Protein AF-W2SR14-F1 (afdb_monomer_lite)

Radius of gyration: 17.9 Å; chains: 1; bounding box: 38×40×56 Å

pLDDT: mean 90.67, std 8.81, range [44.38, 97.75]

Structure (mmCIF, N/CA/C/O backbone):
data_AF-W2SR14-F1
#
_entry.id   AF-W2SR14-F1
#
loop_
_atom_site.group_PDB
_atom_site.id
_atom_site.type_symbol
_atom_site.label_atom_id
_atom_site.label_alt_id
_atom_site.label_comp_id
_atom_site.label_asym_id
_atom_site.label_entity_id
_atom_site.label_seq_id
_atom_site.pdbx_PDB_ins_code
_atom_site.Cartn_x
_atom_site.Cartn_y
_atom_site.Cartn_z
_atom_site.occupancy
_atom_site.B_iso_or_equiv
_atom_site.auth_seq_id
_atom_site.auth_comp_id
_atom_site.auth_asym_id
_atom_site.auth_atom_id
_atom_site.pdbx_PDB_model_num
ATOM 1 N N . ASP A 1 1 ? 7.882 -3.340 -29.309 1.00 75.69 1 ASP A N 1
ATOM 2 C CA . ASP A 1 1 ? 6.739 -4.153 -29.764 1.00 75.69 1 ASP A CA 1
ATOM 3 C C . ASP A 1 1 ? 7.168 -5.551 -30.135 1.00 75.69 1 ASP A C 1
ATOM 5 O O . ASP A 1 1 ? 8.278 -5.753 -30.616 1.00 75.69 1 ASP A O 1
ATOM 9 N N . TYR A 1 2 ? 6.283 -6.499 -29.869 1.00 87.19 2 TYR A N 1
ATOM 10 C CA . TYR A 1 2 ? 6.416 -7.925 -30.126 1.00 87.19 2 TYR A CA 1
ATOM 11 C C . TYR A 1 2 ? 5.264 -8.383 -31.029 1.00 87.19 2 TYR A C 1
ATOM 13 O O . TYR A 1 2 ? 4.240 -7.712 -31.140 1.00 87.19 2 TYR A O 1
ATOM 21 N N . ALA A 1 3 ? 5.393 -9.563 -31.637 1.00 87.31 3 ALA A N 1
ATOM 22 C CA . ALA A 1 3 ? 4.378 -10.094 -32.554 1.00 87.31 3 ALA A CA 1
ATOM 23 C C . ALA A 1 3 ? 2.972 -10.231 -31.924 1.00 87.31 3 ALA A C 1
ATOM 25 O O . ALA A 1 3 ? 1.977 -10.146 -32.634 1.00 87.31 3 ALA A O 1
ATOM 26 N N . GLY A 1 4 ? 2.887 -10.421 -30.601 1.00 92.62 4 GLY A N 1
ATOM 27 C CA . GLY A 1 4 ? 1.626 -10.528 -29.855 1.00 92.62 4 GLY A CA 1
ATOM 28 C C . GLY A 1 4 ? 1.150 -9.241 -29.166 1.00 92.62 4 GLY A C 1
ATOM 29 O O . GLY A 1 4 ? 0.155 -9.295 -28.449 1.00 92.62 4 GLY A O 1
ATOM 30 N N . GLY A 1 5 ? 1.847 -8.108 -29.326 1.00 92.44 5 GLY A N 1
ATOM 31 C CA . GLY A 1 5 ? 1.509 -6.843 -28.662 1.00 92.44 5 GLY A CA 1
ATOM 32 C C . GLY A 1 5 ? 2.730 -6.076 -28.155 1.00 92.44 5 GLY A C 1
ATOM 33 O O . GLY A 1 5 ? 3.850 -6.285 -28.609 1.00 92.44 5 GLY A O 1
ATOM 34 N N . PHE A 1 6 ? 2.532 -5.179 -27.194 1.00 91.44 6 PHE A N 1
ATOM 35 C CA . PHE A 1 6 ? 3.602 -4.368 -26.614 1.00 91.44 6 PHE A CA 1
ATOM 36 C C . PHE A 1 6 ? 3.682 -4.552 -25.099 1.00 91.44 6 PHE A C 1
ATOM 38 O O . PHE A 1 6 ? 2.697 -4.900 -24.448 1.00 91.44 6 PHE A O 1
ATOM 45 N N . CYS A 1 7 ? 4.864 -4.294 -24.547 1.00 91.12 7 CYS A N 1
ATOM 46 C CA . CYS A 1 7 ? 5.086 -4.214 -23.109 1.00 91.12 7 CYS A CA 1
ATOM 47 C C . CYS A 1 7 ? 5.405 -2.769 -22.738 1.00 91.12 7 CYS A C 1
ATOM 49 O O . CYS A 1 7 ? 5.999 -2.035 -23.529 1.00 91.12 7 CYS A O 1
ATOM 51 N N . CYS A 1 8 ? 5.017 -2.377 -21.530 1.00 93.38 8 CYS A N 1
ATOM 52 C CA . CYS A 1 8 ? 5.390 -1.090 -20.969 1.00 93.38 8 CYS A CA 1
ATOM 53 C C . CYS A 1 8 ? 6.578 -1.274 -20.027 1.00 93.38 8 CYS A C 1
ATOM 55 O O . CYS A 1 8 ? 6.654 -2.270 -19.311 1.00 93.38 8 CYS A O 1
ATOM 57 N N . GLU A 1 9 ? 7.448 -0.275 -19.969 1.00 95.06 9 GLU A N 1
ATOM 58 C CA . GLU A 1 9 ? 8.513 -0.181 -18.975 1.00 95.06 9 GLU A CA 1
ATOM 59 C C . GLU A 1 9 ? 8.493 1.212 -18.355 1.00 95.06 9 GLU A C 1
ATOM 61 O O . GLU A 1 9 ? 8.185 2.209 -19.018 1.00 95.06 9 GLU A O 1
ATOM 66 N N . CYS A 1 10 ? 8.815 1.292 -17.066 1.00 96.56 10 CYS A N 1
ATOM 67 C CA . CYS A 1 10 ? 8.930 2.583 -16.409 1.00 96.56 10 CYS A CA 1
ATOM 68 C C . CYS A 1 10 ? 10.160 3.330 -16.926 1.00 96.56 10 CYS A C 1
ATOM 70 O O . CYS A 1 10 ? 11.221 2.749 -17.149 1.00 96.56 10 CYS A O 1
ATOM 72 N N . ARG A 1 11 ? 10.029 4.649 -17.081 1.00 97.75 11 ARG A N 1
ATOM 73 C CA . ARG A 1 11 ? 11.141 5.512 -17.496 1.00 97.75 11 ARG A CA 1
ATOM 74 C C . ARG A 1 11 ? 12.267 5.503 -16.459 1.00 97.75 11 ARG A C 1
ATOM 76 O O . ARG A 1 11 ? 12.036 5.272 -15.272 1.00 97.75 11 ARG A O 1
ATOM 83 N N . THR A 1 12 ? 13.478 5.849 -16.892 1.00 96.38 12 THR A N 1
ATOM 84 C CA . THR A 1 12 ? 14.631 6.036 -16.000 1.00 96.38 12 THR A CA 1
ATOM 85 C C . THR A 1 12 ? 14.280 6.950 -14.821 1.00 96.38 12 THR A C 1
ATOM 87 O O . THR A 1 12 ? 13.674 8.004 -14.999 1.00 96.38 12 THR A O 1
ATOM 90 N N . GLY A 1 13 ? 14.656 6.537 -13.608 1.00 94.12 13 GLY A N 1
ATOM 91 C CA . GLY A 1 13 ? 14.308 7.238 -12.364 1.00 94.12 13 GLY A CA 1
ATOM 92 C C . GLY A 1 13 ? 12.959 6.837 -11.753 1.00 94.12 13 GLY A C 1
ATOM 93 O O . GLY A 1 13 ? 12.652 7.276 -10.647 1.00 94.12 13 GLY A O 1
ATOM 94 N N . TYR A 1 14 ? 12.188 5.972 -12.416 1.00 95.44 14 TYR A N 1
ATOM 95 C CA . TYR A 1 14 ? 10.928 5.419 -11.916 1.00 95.44 14 TYR A CA 1
ATOM 96 C C . TYR A 1 14 ? 11.023 3.896 -11.732 1.00 95.44 14 TYR A C 1
ATOM 98 O O . TYR A 1 14 ? 11.948 3.251 -12.232 1.00 95.44 14 TYR A O 1
ATOM 106 N N . TYR A 1 15 ? 10.086 3.319 -10.984 1.00 93.69 15 TYR A N 1
ATOM 107 C CA . TYR A 1 15 ? 9.925 1.873 -10.804 1.00 93.69 15 TYR A CA 1
ATOM 108 C C . TYR A 1 15 ? 8.438 1.495 -10.764 1.00 93.69 15 TYR A C 1
ATOM 110 O O . TYR A 1 15 ? 7.596 2.330 -10.435 1.00 93.69 15 TYR A O 1
ATOM 118 N N . GLY A 1 16 ? 8.117 0.248 -11.112 1.00 95.69 16 GLY A N 1
ATOM 119 C CA . GLY A 1 16 ? 6.743 -0.247 -11.195 1.00 95.69 16 GLY A CA 1
ATOM 120 C C . GLY A 1 16 ? 6.600 -1.351 -12.240 1.00 95.69 16 GLY A C 1
ATOM 121 O O . GLY A 1 16 ? 7.604 -1.922 -12.664 1.00 95.69 16 GLY A O 1
ATOM 122 N N . ASN A 1 17 ? 5.368 -1.633 -12.663 1.00 96.25 17 ASN A N 1
ATOM 123 C CA . ASN A 1 17 ? 5.054 -2.695 -13.633 1.00 96.25 17 ASN A CA 1
ATOM 124 C C . ASN A 1 17 ? 5.028 -2.198 -15.096 1.00 96.25 17 ASN A C 1
ATOM 126 O O . ASN A 1 17 ? 4.480 -2.858 -15.978 1.00 96.25 17 ASN A O 1
ATOM 130 N N . GLY A 1 18 ? 5.534 -0.987 -15.340 1.00 96.69 18 GLY A N 1
ATOM 131 C CA . GLY A 1 18 ? 5.531 -0.318 -16.639 1.00 96.69 18 GLY A CA 1
ATOM 132 C C . GLY A 1 18 ? 4.243 0.436 -16.972 1.00 96.69 18 GLY A C 1
ATOM 133 O O . GLY A 1 18 ? 4.305 1.413 -17.715 1.00 96.69 18 GLY A O 1
ATOM 134 N N . LYS A 1 19 ? 3.094 0.031 -16.421 1.00 95.94 19 LYS A N 1
ATOM 135 C CA . LYS A 1 19 ? 1.826 0.773 -16.544 1.00 95.94 19 LYS A CA 1
ATOM 136 C C . LYS A 1 19 ? 1.693 1.805 -15.430 1.00 95.94 19 LYS A C 1
ATOM 138 O O . LYS A 1 19 ? 1.497 2.982 -15.706 1.00 95.94 19 LYS A O 1
ATOM 143 N N . GLU A 1 20 ? 1.875 1.352 -14.196 1.00 97.38 20 GLU A N 1
ATOM 144 C CA . GLU A 1 20 ? 1.922 2.180 -12.999 1.00 97.38 20 GLU A CA 1
ATOM 145 C C . GLU A 1 20 ? 3.383 2.369 -12.599 1.00 97.38 20 GLU A C 1
ATOM 147 O O . GLU A 1 20 ? 4.112 1.392 -12.404 1.00 97.38 20 GLU A O 1
ATOM 152 N N . CYS A 1 21 ? 3.822 3.623 -12.504 1.00 96.75 21 CYS A N 1
ATOM 153 C CA . CYS A 1 21 ? 5.216 3.969 -12.253 1.00 96.75 21 CYS A CA 1
ATOM 154 C C . CYS A 1 21 ? 5.323 5.062 -11.191 1.00 96.75 21 CYS A C 1
ATOM 156 O O . CYS A 1 21 ? 4.730 6.131 -11.323 1.00 96.75 21 CYS A O 1
ATOM 158 N N . LEU A 1 22 ? 6.147 4.818 -10.174 1.00 94.62 22 LEU A N 1
ATOM 159 C CA . LEU A 1 22 ? 6.446 5.767 -9.103 1.00 94.62 22 LEU A CA 1
ATOM 160 C C . LEU A 1 22 ? 7.887 6.244 -9.204 1.00 94.62 22 LEU A C 1
ATOM 162 O O . LEU A 1 22 ? 8.779 5.503 -9.622 1.00 94.62 22 LEU A O 1
ATOM 166 N N . LYS A 1 23 ? 8.120 7.499 -8.823 1.00 93.88 23 LYS A N 1
ATOM 167 C CA . LYS A 1 23 ? 9.458 8.083 -8.819 1.00 93.88 23 LYS A CA 1
ATOM 168 C C . LYS A 1 23 ? 10.279 7.486 -7.677 1.00 93.88 23 LYS A C 1
ATOM 170 O O . LYS A 1 23 ? 9.817 7.403 -6.539 1.00 93.88 23 LYS A O 1
ATOM 175 N N . LYS A 1 24 ? 11.504 7.057 -7.979 1.00 91.00 24 LYS A N 1
ATOM 176 C CA . LYS A 1 24 ? 12.438 6.554 -6.965 1.00 91.00 24 LYS A CA 1
ATOM 177 C C . LYS A 1 24 ? 12.798 7.683 -6.000 1.00 91.00 24 LYS A C 1
ATOM 179 O O . LYS A 1 24 ? 13.057 8.801 -6.439 1.00 91.00 24 LYS A O 1
ATOM 184 N N . GLY A 1 25 ? 12.842 7.382 -4.705 1.00 88.69 25 GLY A N 1
ATOM 185 C CA . GLY A 1 25 ? 13.179 8.367 -3.675 1.00 88.69 25 GLY A CA 1
ATOM 186 C C . GLY A 1 25 ? 12.009 9.247 -3.214 1.00 88.69 25 GLY A C 1
ATOM 187 O O . GLY A 1 25 ? 12.179 9.993 -2.253 1.00 88.69 25 GLY A O 1
ATOM 188 N N . ASP A 1 26 ? 10.823 9.137 -3.823 1.00 92.31 26 ASP A N 1
ATOM 189 C CA . ASP A 1 26 ? 9.646 9.882 -3.372 1.00 92.31 26 ASP A CA 1
ATOM 190 C C . ASP A 1 26 ? 8.842 9.064 -2.340 1.00 92.31 26 ASP A C 1
ATOM 192 O O . ASP A 1 26 ? 8.568 7.877 -2.567 1.00 92.31 26 ASP A O 1
ATOM 196 N N . PRO A 1 27 ? 8.436 9.669 -1.207 1.00 92.31 27 PRO A N 1
ATOM 197 C CA . PRO A 1 27 ? 7.629 8.981 -0.208 1.00 92.31 27 PRO A CA 1
ATOM 198 C C . PRO A 1 27 ? 6.227 8.691 -0.745 1.00 92.31 27 PRO A C 1
ATOM 200 O O . PRO A 1 27 ? 5.669 9.481 -1.510 1.00 92.31 27 PRO A O 1
ATOM 203 N N . GLN A 1 28 ? 5.629 7.585 -0.301 1.00 93.94 28 GLN A N 1
ATOM 204 C CA . GLN A 1 28 ? 4.289 7.183 -0.740 1.00 93.94 28 GLN A CA 1
ATOM 205 C C . GLN A 1 28 ? 3.260 7.391 0.368 1.00 93.94 28 GLN A C 1
ATOM 207 O O . GLN A 1 28 ? 3.490 7.050 1.529 1.00 93.94 28 GLN A O 1
ATOM 212 N N . ARG A 1 29 ? 2.113 7.968 -0.000 1.00 94.69 29 ARG A N 1
ATOM 213 C CA . ARG A 1 29 ? 0.958 8.189 0.878 1.00 94.69 29 ARG A CA 1
ATOM 214 C C . ARG A 1 29 ? -0.221 7.416 0.324 1.00 94.69 29 ARG A C 1
ATOM 216 O O . ARG A 1 29 ? -0.668 7.691 -0.784 1.00 94.69 29 ARG A O 1
ATOM 223 N N . ILE A 1 30 ? -0.733 6.481 1.107 1.00 94.31 30 ILE A N 1
ATOM 224 C CA . ILE A 1 30 ? -1.855 5.630 0.723 1.00 94.31 30 ILE A CA 1
ATOM 225 C C . ILE A 1 30 ? -2.968 5.871 1.727 1.00 94.31 30 ILE A C 1
ATOM 227 O O . ILE A 1 30 ? -2.730 5.923 2.931 1.00 94.31 30 ILE A O 1
ATOM 231 N N . SER A 1 31 ? -4.179 6.071 1.225 1.00 95.19 31 SER A N 1
ATOM 232 C CA . SER A 1 31 ? -5.369 6.257 2.049 1.00 95.19 31 SER A CA 1
ATOM 233 C C . SER A 1 31 ? -6.466 5.337 1.552 1.00 95.19 31 SER A C 1
ATOM 235 O O . SER A 1 31 ? -6.613 5.133 0.348 1.00 95.19 31 SER A O 1
ATOM 237 N N . GLY A 1 32 ? -7.229 4.789 2.483 1.00 95.00 32 GLY A N 1
ATOM 238 C CA . GLY A 1 32 ? -8.357 3.923 2.195 1.00 95.00 32 GLY A CA 1
ATOM 239 C C . GLY A 1 32 ? -9.301 3.846 3.383 1.00 95.00 32 GLY A C 1
ATOM 240 O O . GLY A 1 32 ? -9.073 4.461 4.423 1.00 95.00 32 GLY A O 1
ATOM 241 N N . SER A 1 33 ? -10.369 3.078 3.219 1.00 96.31 33 SER A N 1
ATOM 242 C CA . SER A 1 33 ? -11.310 2.787 4.295 1.00 96.31 33 SER A CA 1
ATOM 243 C C . SER A 1 33 ? -11.025 1.430 4.929 1.00 96.31 33 SER A C 1
ATOM 245 O O . SER A 1 33 ? -10.618 0.493 4.243 1.00 96.31 33 SER A O 1
ATOM 247 N N . PHE A 1 34 ? -11.325 1.308 6.214 1.00 95.38 34 PHE A N 1
ATOM 248 C CA . PHE A 1 34 ? -11.301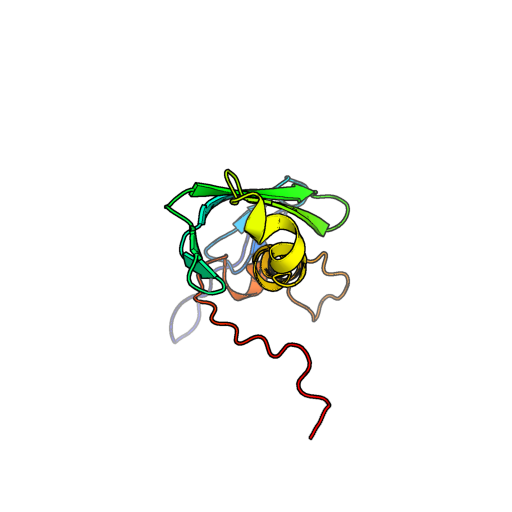 0.063 6.968 1.00 95.38 34 PHE A CA 1
ATOM 249 C C . PHE A 1 34 ? -12.658 -0.159 7.639 1.00 95.38 34 PHE A C 1
ATOM 251 O O . PHE A 1 34 ? -13.240 0.769 8.194 1.00 95.38 34 PHE A O 1
ATOM 258 N N . GLU A 1 35 ? -13.176 -1.380 7.572 1.00 95.81 35 GLU A N 1
ATOM 259 C CA . GLU A 1 35 ? -14.414 -1.799 8.231 1.00 95.81 35 GLU A CA 1
ATOM 260 C C . GLU A 1 35 ? -14.380 -3.312 8.458 1.00 95.81 35 GLU A C 1
ATOM 262 O O . GLU A 1 35 ? -13.664 -4.035 7.760 1.00 95.81 35 GLU A O 1
ATOM 267 N N . GLY A 1 36 ? -15.133 -3.803 9.440 1.00 93.88 36 GLY A N 1
ATOM 268 C CA . GLY A 1 36 ? -15.193 -5.237 9.703 1.00 93.88 36 GLY A CA 1
ATOM 269 C C . GLY A 1 36 ? -15.818 -5.591 11.042 1.00 93.88 36 GLY A C 1
ATOM 270 O O . GLY A 1 36 ? -16.376 -4.744 11.733 1.00 93.88 36 GLY A O 1
ATOM 271 N N . VAL A 1 37 ? -15.712 -6.866 11.410 1.00 93.31 37 VAL A N 1
ATOM 272 C CA . VAL A 1 37 ? -16.206 -7.399 12.683 1.00 93.31 37 VAL A CA 1
ATOM 273 C C . VAL A 1 37 ? -15.108 -8.248 13.315 1.00 93.31 37 VAL A C 1
ATOM 275 O O . VAL A 1 37 ? -14.586 -9.155 12.669 1.00 93.31 37 VAL A O 1
ATOM 278 N N . ILE A 1 38 ? -14.761 -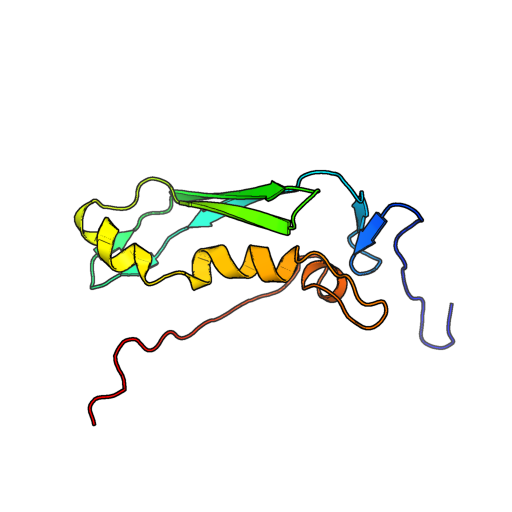7.967 14.572 1.00 90.06 38 ILE A N 1
ATOM 279 C CA . ILE A 1 38 ? -13.777 -8.733 15.351 1.00 90.06 38 ILE A CA 1
ATOM 280 C C . ILE A 1 38 ? -14.452 -9.190 16.640 1.00 90.06 38 ILE A C 1
ATOM 282 O O . ILE A 1 38 ? -14.976 -8.364 17.380 1.00 90.06 38 ILE A O 1
ATOM 286 N N . ASN A 1 39 ? -14.447 -10.497 16.923 1.00 88.56 39 ASN A N 1
ATOM 287 C CA . ASN A 1 39 ? -15.068 -11.073 18.126 1.00 88.56 39 ASN A CA 1
ATOM 288 C C . ASN A 1 39 ? -16.525 -10.605 18.351 1.00 88.56 39 ASN A C 1
ATOM 290 O O . ASN A 1 39 ? -16.932 -10.333 19.475 1.00 88.56 39 ASN A O 1
ATOM 294 N N . GLY A 1 40 ? -17.300 -10.455 17.270 1.00 91.06 40 GLY A N 1
ATOM 295 C CA . GLY A 1 40 ? -18.686 -9.966 17.312 1.00 91.06 40 GLY A CA 1
ATOM 296 C C . GLY A 1 40 ? -18.842 -8.447 17.473 1.00 91.06 40 GLY A C 1
ATOM 297 O O . GLY A 1 40 ? -19.954 -7.941 17.341 1.00 91.06 40 GLY A O 1
ATOM 298 N N . MET A 1 41 ? -17.757 -7.701 17.693 1.00 92.00 41 MET A N 1
ATOM 299 C CA . MET A 1 41 ? -17.775 -6.239 17.742 1.00 92.00 41 MET A CA 1
ATOM 300 C C . MET A 1 41 ? -17.588 -5.644 16.347 1.00 92.00 41 MET A C 1
ATOM 302 O O . MET A 1 41 ? -16.592 -5.909 15.669 1.00 92.00 41 MET A O 1
ATOM 306 N N . SER A 1 42 ? -18.550 -4.823 15.927 1.00 93.06 42 SER A N 1
ATOM 307 C CA . SER A 1 42 ? -18.491 -4.115 14.650 1.00 93.06 42 SER A CA 1
ATOM 308 C C . SER A 1 42 ? -17.525 -2.937 14.724 1.00 93.06 42 SER A C 1
ATOM 310 O O . SER A 1 42 ? -17.586 -2.123 15.643 1.00 93.06 42 SER A O 1
ATOM 312 N N . ILE A 1 43 ? -16.696 -2.803 13.696 1.00 94.12 43 ILE A N 1
ATOM 313 C CA . ILE A 1 43 ? -15.888 -1.624 13.407 1.00 94.12 43 ILE A CA 1
ATOM 314 C C . ILE A 1 43 ? -16.567 -0.917 12.230 1.00 94.12 43 ILE A C 1
ATOM 316 O O . ILE A 1 43 ? -16.483 -1.413 11.100 1.00 94.12 43 ILE A O 1
ATOM 320 N N . PRO A 1 44 ? -17.281 0.200 12.469 1.00 94.75 44 PRO A N 1
ATOM 321 C CA . PRO A 1 44 ? -17.848 1.004 11.395 1.00 94.75 44 PRO A CA 1
ATOM 322 C C . PRO A 1 44 ? -16.756 1.499 10.451 1.00 94.75 44 PRO A C 1
ATOM 324 O O . PRO A 1 44 ? -15.593 1.614 10.842 1.00 94.75 44 PRO A O 1
ATOM 327 N N . ARG A 1 45 ? -17.154 1.860 9.229 1.00 96.75 45 ARG A N 1
ATOM 328 C CA . ARG A 1 45 ? -16.248 2.447 8.247 1.00 96.75 45 ARG A CA 1
ATOM 329 C C . ARG A 1 45 ? -15.449 3.602 8.844 1.00 96.75 45 ARG A C 1
ATOM 331 O O . ARG A 1 45 ? -16.007 4.611 9.274 1.00 96.75 45 ARG A O 1
ATOM 338 N N . THR A 1 46 ? -14.138 3.433 8.840 1.00 95.50 46 THR A N 1
ATOM 339 C CA . THR A 1 46 ? -13.151 4.379 9.353 1.00 95.50 46 THR A CA 1
ATOM 340 C C . THR A 1 46 ? -11.991 4.494 8.371 1.00 95.50 46 THR A C 1
ATOM 342 O O . THR A 1 46 ? -11.949 3.790 7.361 1.00 95.50 46 THR A O 1
ATOM 345 N N . ASP A 1 47 ? -11.055 5.387 8.655 1.00 96.44 47 ASP A N 1
ATOM 346 C CA . ASP A 1 47 ? -9.928 5.672 7.779 1.00 96.44 47 ASP A CA 1
ATOM 347 C C . ASP A 1 47 ? -8.721 4.786 8.106 1.00 96.44 47 ASP A C 1
ATOM 349 O O . ASP A 1 47 ? -8.393 4.546 9.274 1.00 96.44 47 ASP A O 1
ATOM 353 N N . LEU A 1 48 ? -8.039 4.338 7.057 1.00 96.00 48 LEU A N 1
ATOM 354 C CA . LEU A 1 48 ? -6.733 3.697 7.103 1.00 96.00 48 LEU A CA 1
ATOM 355 C C . LEU A 1 48 ? -5.765 4.530 6.271 1.00 96.00 48 LEU A C 1
ATOM 357 O O . LEU A 1 48 ? -6.007 4.802 5.093 1.00 96.00 48 LEU A O 1
ATOM 361 N N . HIS A 1 49 ? -4.648 4.903 6.882 1.00 96.94 49 HIS A N 1
ATOM 362 C CA . HIS A 1 49 ? -3.591 5.656 6.224 1.00 96.94 49 HIS A CA 1
ATOM 363 C C . HIS A 1 49 ? -2.267 4.925 6.352 1.00 96.94 49 HIS A C 1
ATOM 365 O O . HIS A 1 49 ? -1.894 4.492 7.441 1.00 96.94 49 HIS A O 1
ATOM 371 N N . THR A 1 50 ? -1.529 4.851 5.252 1.00 95.62 50 THR A N 1
ATOM 372 C CA . THR A 1 50 ? -0.163 4.342 5.238 1.00 95.62 50 THR A CA 1
ATOM 373 C C . THR A 1 50 ? 0.788 5.395 4.687 1.00 95.62 50 THR A C 1
ATOM 375 O O . THR A 1 50 ? 0.517 6.026 3.662 1.00 95.62 50 THR A O 1
ATOM 378 N N . PHE A 1 51 ? 1.925 5.558 5.355 1.00 94.94 51 PHE A N 1
ATOM 379 C CA . PHE A 1 51 ? 3.054 6.348 4.886 1.00 94.94 51 PHE A CA 1
ATOM 380 C C . PHE A 1 51 ? 4.278 5.455 4.686 1.00 94.94 51 PHE A C 1
ATOM 382 O O . PHE A 1 51 ? 4.643 4.703 5.589 1.00 94.94 51 PHE A O 1
ATOM 389 N N . ILE A 1 52 ? 4.904 5.552 3.515 1.00 93.38 52 ILE A N 1
ATOM 390 C CA . ILE A 1 52 ? 6.120 4.816 3.161 1.00 93.38 52 ILE A CA 1
ATOM 391 C C . ILE A 1 52 ? 7.282 5.794 3.047 1.00 93.38 52 ILE A C 1
ATOM 393 O O . ILE A 1 52 ? 7.194 6.774 2.294 1.00 93.38 52 ILE A O 1
ATOM 397 N N . THR A 1 53 ? 8.374 5.518 3.759 1.00 87.12 53 THR A N 1
ATOM 398 C CA . THR A 1 53 ? 9.618 6.280 3.612 1.00 87.12 53 THR A CA 1
ATOM 399 C C . THR A 1 53 ? 10.385 5.797 2.392 1.00 87.12 53 THR A C 1
ATOM 401 O O . THR A 1 53 ? 10.457 4.609 2.090 1.00 87.12 53 THR A O 1
ATOM 404 N N . ALA A 1 54 ? 10.970 6.741 1.663 1.00 73.75 54 ALA A N 1
ATOM 405 C CA . ALA A 1 54 ? 11.656 6.430 0.419 1.00 73.75 54 ALA A CA 1
ATOM 406 C C . ALA A 1 54 ? 13.075 5.868 0.604 1.00 73.75 54 ALA A C 1
ATOM 408 O O . ALA A 1 54 ? 13.674 5.399 -0.358 1.00 73.75 54 ALA A O 1
ATOM 409 N N . THR A 1 55 ? 13.620 5.967 1.815 1.00 68.44 55 THR A N 1
ATOM 410 C CA . THR A 1 55 ? 15.039 5.743 2.116 1.00 68.44 55 THR A CA 1
ATOM 411 C C . THR A 1 55 ? 15.322 4.421 2.825 1.00 68.44 55 THR A C 1
ATOM 413 O O . THR A 1 55 ? 16.467 3.985 2.841 1.00 68.44 55 THR A O 1
ATOM 416 N N . ASP A 1 56 ? 14.302 3.776 3.394 1.00 71.44 56 ASP A N 1
ATOM 417 C CA . ASP A 1 56 ? 14.495 2.635 4.300 1.00 71.44 56 ASP A CA 1
ATOM 418 C C . ASP A 1 56 ? 13.368 1.590 4.208 1.00 71.44 56 ASP A C 1
ATOM 420 O O . ASP A 1 56 ? 13.329 0.642 4.988 1.00 71.44 56 ASP A O 1
ATOM 424 N N . GLY A 1 57 ? 12.448 1.741 3.245 1.00 71.94 57 GLY A N 1
ATOM 425 C CA . GLY A 1 57 ? 11.366 0.779 2.994 1.00 71.94 57 GLY A CA 1
ATOM 426 C C . GLY A 1 57 ? 10.376 0.633 4.154 1.00 71.94 57 GLY A C 1
ATOM 427 O O . GLY A 1 57 ? 9.567 -0.297 4.167 1.00 71.94 57 GLY A O 1
ATOM 428 N N . ASN A 1 58 ? 10.430 1.534 5.140 1.00 86.50 58 ASN A N 1
ATOM 429 C CA . ASN A 1 58 ? 9.570 1.482 6.309 1.00 86.50 58 ASN A CA 1
ATOM 430 C C . ASN A 1 58 ? 8.146 1.887 5.932 1.00 86.50 58 ASN A C 1
ATOM 432 O O . ASN A 1 58 ? 7.914 2.927 5.312 1.00 86.50 58 ASN A O 1
ATOM 436 N N . ALA A 1 59 ? 7.188 1.065 6.358 1.00 91.94 59 ALA A N 1
ATOM 437 C CA . ALA A 1 59 ? 5.768 1.282 6.144 1.00 91.94 59 ALA A CA 1
ATOM 438 C C . ALA A 1 59 ? 5.056 1.518 7.477 1.00 91.94 59 ALA A C 1
ATOM 440 O O . ALA A 1 59 ? 4.963 0.621 8.315 1.00 91.94 59 ALA A O 1
ATOM 441 N N . TYR A 1 60 ? 4.503 2.714 7.654 1.00 93.12 60 TYR A N 1
ATOM 442 C CA . TYR A 1 60 ? 3.746 3.095 8.843 1.00 93.12 60 TYR A CA 1
ATOM 443 C C . TYR A 1 60 ? 2.267 3.108 8.501 1.00 93.12 60 TYR A C 1
ATOM 445 O O . TYR A 1 60 ? 1.839 3.939 7.707 1.00 93.12 60 TYR A O 1
ATOM 453 N N . THR A 1 61 ? 1.489 2.199 9.086 1.00 94.69 61 THR A N 1
ATOM 454 C CA . THR A 1 61 ? 0.035 2.141 8.884 1.00 94.69 61 THR A CA 1
ATOM 455 C C . THR A 1 61 ? -0.686 2.540 10.161 1.00 94.69 61 THR A C 1
ATOM 457 O O . THR A 1 61 ? -0.398 2.008 11.230 1.00 94.69 61 THR A O 1
ATOM 460 N N . ALA A 1 62 ? -1.638 3.458 10.037 1.00 94.69 62 ALA A N 1
ATOM 461 C CA . ALA A 1 62 ? -2.523 3.896 11.101 1.00 94.69 62 ALA A CA 1
ATOM 462 C C . ALA A 1 62 ? -3.973 3.598 10.712 1.00 94.69 62 ALA A C 1
ATOM 464 O O . ALA A 1 62 ? -4.390 3.880 9.587 1.00 94.69 62 ALA A O 1
ATOM 465 N N . VAL A 1 63 ? -4.737 3.049 11.656 1.00 93.94 63 VAL A N 1
ATOM 466 C CA . VAL A 1 63 ? -6.180 2.833 11.515 1.00 93.94 63 VAL A CA 1
ATOM 467 C C . VAL A 1 63 ? -6.895 3.669 12.565 1.00 93.94 63 VAL A C 1
ATOM 469 O O . VAL A 1 63 ? -6.582 3.599 13.754 1.00 93.94 63 VAL A O 1
ATOM 472 N N . SER A 1 64 ? -7.837 4.488 12.119 1.00 92.56 64 SER A N 1
ATOM 473 C CA . SER A 1 64 ? -8.554 5.440 12.964 1.00 92.56 64 SER A CA 1
ATOM 474 C C . SER A 1 64 ? -9.710 4.774 13.713 1.00 92.56 64 SER A C 1
ATOM 476 O O . SER A 1 64 ? -10.313 3.826 13.220 1.00 92.56 64 SER A O 1
ATOM 478 N N . LYS A 1 65 ? -10.097 5.331 14.869 1.00 92.81 65 LYS A N 1
ATOM 479 C CA . LYS A 1 65 ? -11.363 5.019 15.574 1.00 92.81 65 LYS A CA 1
ATOM 480 C C . LYS A 1 65 ? -11.587 3.525 15.878 1.00 92.81 65 LYS A C 1
ATOM 482 O O . LYS A 1 65 ? -12.717 3.044 15.822 1.00 92.81 65 LYS A O 1
ATOM 487 N N . ILE A 1 66 ? -10.526 2.795 16.221 1.00 92.56 66 ILE A N 1
ATOM 488 C CA . ILE A 1 66 ? -10.657 1.424 16.728 1.00 92.56 66 ILE A CA 1
ATOM 489 C C . ILE A 1 66 ? -11.312 1.461 18.122 1.00 92.56 66 ILE A C 1
ATOM 491 O O . ILE A 1 66 ? -10.845 2.223 18.973 1.00 92.56 66 ILE A O 1
ATOM 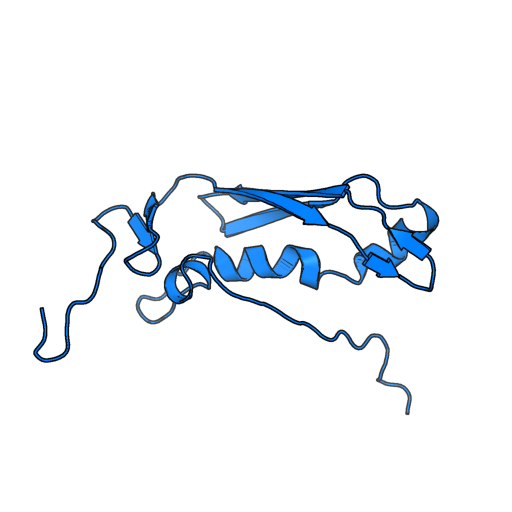495 N N . PRO A 1 67 ? -12.375 0.670 18.377 1.00 91.69 67 PRO A N 1
ATOM 496 C CA . PRO A 1 67 ? -12.968 0.547 19.708 1.00 91.69 67 PRO A CA 1
ATOM 497 C C . PRO A 1 67 ? -11.923 0.151 20.755 1.00 91.69 67 PRO A C 1
ATOM 499 O O . PRO A 1 67 ? -11.089 -0.717 20.496 1.00 91.69 67 PRO A O 1
ATOM 502 N N . SER A 1 68 ? -11.979 0.748 21.949 1.00 90.62 68 SER A N 1
ATOM 503 C CA . SER A 1 68 ? -11.005 0.494 23.025 1.00 90.62 68 SER A CA 1
ATOM 504 C C . SER A 1 68 ? -10.889 -0.988 23.383 1.00 90.62 68 SER A C 1
ATOM 506 O O . SER A 1 68 ? -9.782 -1.485 23.582 1.00 90.62 68 SER A O 1
ATOM 508 N N . ASP A 1 69 ? -12.013 -1.705 23.368 1.00 90.75 69 ASP A N 1
ATOM 509 C CA . ASP A 1 69 ? -12.104 -3.133 23.699 1.00 90.75 69 ASP A CA 1
ATOM 510 C C . ASP A 1 69 ? -11.379 -4.025 22.676 1.00 90.75 69 ASP A C 1
ATOM 512 O O . ASP A 1 69 ? -11.029 -5.169 22.964 1.00 90.75 69 ASP A O 1
ATOM 516 N N . LEU A 1 70 ? -11.122 -3.495 21.476 1.00 91.06 70 LEU A N 1
ATOM 517 C CA . LEU A 1 70 ? -10.399 -4.177 20.408 1.00 91.06 70 LEU A CA 1
ATOM 518 C C . LEU A 1 70 ? -8.919 -3.800 20.341 1.00 91.06 70 LEU A C 1
ATOM 520 O O . LEU A 1 70 ? -8.199 -4.441 19.584 1.00 91.06 70 LEU A O 1
ATOM 524 N N . GLY A 1 71 ? -8.432 -2.839 21.133 1.00 88.00 71 GLY A N 1
ATOM 525 C CA . GLY A 1 71 ? -7.057 -2.335 21.037 1.00 88.00 71 GLY A CA 1
ATOM 526 C C . GLY A 1 71 ? -5.985 -3.431 21.097 1.00 88.00 71 GLY A C 1
ATOM 527 O O . GLY A 1 71 ? -5.179 -3.557 20.176 1.00 88.00 71 GLY A O 1
ATOM 528 N N . SER A 1 72 ? -5.989 -4.265 22.145 1.00 87.88 72 SER A N 1
ATOM 529 C CA . SER A 1 72 ? -5.003 -5.349 22.289 1.00 87.88 72 SER A CA 1
ATOM 530 C C . SER A 1 72 ? -5.188 -6.483 21.269 1.00 87.88 72 SER A C 1
ATOM 532 O O . SER A 1 72 ? -4.193 -6.854 20.645 1.00 87.88 72 SER A O 1
ATOM 534 N N . PRO A 1 73 ? -6.406 -7.016 21.022 1.00 86.25 73 PRO A N 1
ATOM 535 C CA . PRO A 1 73 ? -6.624 -7.994 19.951 1.00 86.25 73 PRO A CA 1
ATOM 536 C C . PRO A 1 73 ? -6.180 -7.503 18.567 1.00 86.25 73 PRO A C 1
ATOM 538 O O . PRO A 1 73 ? -5.665 -8.289 17.772 1.00 86.25 73 PRO A O 1
ATOM 541 N N . PHE A 1 74 ? -6.328 -6.205 18.284 1.00 88.12 74 PHE A N 1
ATOM 542 C CA . PHE A 1 74 ? -5.944 -5.609 17.004 1.00 88.12 74 PHE A CA 1
ATOM 543 C C . PHE A 1 74 ? -4.441 -5.730 16.720 1.00 88.12 74 PHE A C 1
ATOM 545 O O . PHE A 1 74 ? -4.047 -5.808 15.558 1.00 88.12 74 PHE A O 1
ATOM 552 N N . LEU A 1 75 ? -3.598 -5.833 17.757 1.00 87.44 75 LEU A N 1
ATOM 553 C CA . LEU A 1 75 ? -2.151 -6.038 17.603 1.00 87.44 75 LEU A CA 1
ATOM 554 C C . LEU A 1 75 ? -1.804 -7.363 16.906 1.00 87.44 75 LEU A C 1
ATOM 556 O O . LEU A 1 75 ? -0.734 -7.484 16.314 1.00 87.44 75 LEU A O 1
ATOM 560 N N . LEU A 1 76 ? -2.706 -8.350 16.932 1.00 89.00 76 LEU A N 1
ATOM 561 C CA . LEU A 1 76 ? -2.517 -9.633 16.249 1.00 89.00 76 LEU A CA 1
ATOM 562 C C . LEU A 1 76 ? -2.806 -9.539 14.742 1.00 89.00 76 LEU A C 1
ATOM 564 O O . LEU A 1 76 ? -2.382 -10.401 13.972 1.00 89.00 76 LEU A O 1
ATOM 568 N N . LEU A 1 77 ? -3.467 -8.470 14.289 1.00 89.62 77 LEU A N 1
ATOM 569 C CA . LEU A 1 77 ? -3.851 -8.258 12.892 1.00 89.62 77 LEU A CA 1
ATOM 570 C C . LEU A 1 77 ? -2.760 -7.553 12.072 1.00 89.62 77 LEU A C 1
ATOM 572 O O . LEU A 1 77 ? -3.048 -6.750 11.183 1.00 89.62 77 LEU A O 1
ATOM 576 N N . ASN A 1 78 ? -1.497 -7.924 12.302 1.00 89.25 78 ASN A N 1
ATOM 577 C CA . ASN A 1 78 ? -0.346 -7.460 11.521 1.00 89.25 78 ASN A CA 1
ATOM 578 C C . ASN A 1 78 ? -0.551 -7.531 9.987 1.00 89.25 78 ASN A C 1
ATOM 580 O O . ASN A 1 78 ? -0.115 -6.610 9.290 1.00 89.25 78 ASN A O 1
ATOM 584 N N . PRO A 1 79 ? -1.254 -8.541 9.418 1.00 93.19 79 PRO A N 1
ATOM 585 C CA . PRO A 1 79 ? -1.526 -8.574 7.985 1.00 93.19 79 PRO A CA 1
ATOM 586 C C . PRO A 1 79 ? -2.189 -7.319 7.407 1.00 93.19 79 PRO A C 1
ATOM 588 O O . PRO A 1 79 ? -2.011 -7.087 6.212 1.00 93.19 79 PRO A O 1
ATOM 591 N N . ILE A 1 80 ? -2.914 -6.520 8.199 1.00 92.12 80 ILE A N 1
ATOM 592 C CA . ILE A 1 80 ? -3.538 -5.267 7.739 1.00 92.12 80 ILE A CA 1
ATOM 593 C C . ILE A 1 80 ? -2.474 -4.287 7.222 1.00 92.12 80 ILE A C 1
ATOM 595 O O . ILE A 1 80 ? -2.625 -3.743 6.132 1.00 92.12 80 ILE A O 1
ATOM 599 N N . GLY A 1 81 ? -1.383 -4.094 7.968 1.00 91.88 81 GLY A N 1
ATOM 600 C CA . GLY A 1 81 ? -0.313 -3.161 7.597 1.00 91.88 81 GLY A CA 1
ATOM 601 C C . GLY A 1 81 ? 0.818 -3.800 6.790 1.00 91.88 81 GLY A C 1
ATOM 602 O O . GLY A 1 81 ? 1.395 -3.155 5.915 1.00 91.88 81 GLY A O 1
ATOM 603 N N . SER A 1 82 ? 1.131 -5.078 7.035 1.00 91.62 82 SER A N 1
ATOM 604 C CA . SER A 1 82 ? 2.352 -5.711 6.505 1.00 91.62 82 SER A CA 1
ATOM 605 C C . SER A 1 82 ? 2.400 -5.832 4.982 1.00 91.62 82 SER A C 1
ATOM 607 O O . SER A 1 82 ? 3.484 -5.896 4.400 1.00 91.62 82 SER A O 1
ATOM 609 N N . ILE A 1 83 ? 1.244 -5.806 4.312 1.00 94.31 83 ILE A N 1
ATOM 610 C CA . ILE A 1 83 ? 1.187 -5.825 2.847 1.00 94.31 83 ILE A CA 1
ATOM 611 C C . ILE A 1 83 ? 1.907 -4.637 2.217 1.00 94.31 83 ILE A C 1
ATOM 613 O O . ILE A 1 83 ? 2.504 -4.772 1.153 1.00 94.31 83 ILE A O 1
ATOM 617 N N . MET A 1 84 ? 1.898 -3.494 2.895 1.00 93.88 84 MET A N 1
ATOM 618 C CA . MET A 1 84 ? 2.557 -2.285 2.423 1.00 93.88 84 MET A CA 1
ATOM 619 C C . MET A 1 84 ? 4.079 -2.445 2.444 1.00 93.88 84 MET A C 1
ATOM 621 O O . MET A 1 84 ? 4.751 -2.014 1.513 1.00 93.88 84 MET A O 1
ATOM 625 N N . GLY A 1 85 ? 4.611 -3.165 3.436 1.00 92.50 85 GLY A N 1
ATOM 626 C CA . GLY A 1 85 ? 6.021 -3.550 3.466 1.00 92.50 85 GLY A CA 1
ATOM 627 C C . GLY A 1 85 ? 6.404 -4.454 2.293 1.00 92.50 85 GLY A C 1
ATOM 628 O O . GLY A 1 85 ? 7.452 -4.258 1.698 1.00 92.50 85 GLY A O 1
ATOM 629 N N . TRP A 1 86 ? 5.545 -5.398 1.892 1.00 93.62 86 TRP A N 1
ATOM 630 C CA . TRP A 1 86 ? 5.791 -6.208 0.689 1.00 93.62 86 TRP A CA 1
ATOM 631 C C . TRP A 1 86 ? 5.675 -5.395 -0.609 1.00 93.62 86 TRP A C 1
ATOM 633 O O . TRP A 1 86 ? 6.493 -5.564 -1.514 1.00 93.62 86 TRP A O 1
ATOM 643 N N . LEU A 1 87 ? 4.679 -4.508 -0.712 1.00 94.94 87 LEU A N 1
ATOM 644 C CA . LEU A 1 87 ? 4.479 -3.661 -1.892 1.00 94.94 87 LEU A CA 1
ATOM 645 C C . LEU A 1 87 ? 5.677 -2.751 -2.152 1.00 94.94 87 LEU A C 1
ATOM 647 O O . LEU A 1 87 ? 6.113 -2.652 -3.295 1.00 94.94 87 LEU A O 1
ATOM 651 N N . PHE A 1 88 ? 6.213 -2.131 -1.103 1.00 93.56 88 PHE A N 1
ATOM 652 C CA . PHE A 1 88 ? 7.252 -1.106 -1.204 1.00 93.56 88 PHE A CA 1
ATOM 653 C C . PHE A 1 88 ? 8.583 -1.530 -0.587 1.00 93.56 88 PHE A C 1
ATOM 655 O O . PHE A 1 88 ? 9.391 -0.676 -0.227 1.00 93.56 88 PHE A O 1
ATOM 662 N N . ALA A 1 89 ? 8.817 -2.840 -0.472 1.00 91.38 89 ALA A N 1
ATOM 663 C CA . ALA A 1 89 ? 10.094 -3.368 -0.016 1.00 91.38 89 ALA A CA 1
ATOM 664 C C . ALA A 1 89 ? 11.236 -2.766 -0.842 1.00 91.38 89 ALA A C 1
ATOM 666 O O . ALA A 1 89 ? 11.138 -2.667 -2.071 1.00 91.38 89 ALA A O 1
ATOM 667 N N . ASP A 1 90 ? 12.317 -2.397 -0.162 1.00 89.06 90 ASP A N 1
ATOM 668 C CA . ASP A 1 90 ? 13.532 -1.951 -0.823 1.00 89.06 90 ASP A CA 1
ATOM 669 C C . ASP A 1 90 ? 14.276 -3.162 -1.404 1.00 89.06 90 ASP A C 1
ATOM 671 O O . ASP A 1 90 ? 14.689 -4.080 -0.689 1.00 89.06 90 ASP A O 1
ATOM 675 N N . VAL A 1 91 ? 14.382 -3.203 -2.730 1.00 88.69 91 VAL A N 1
ATOM 676 C CA . VAL A 1 91 ? 14.880 -4.366 -3.464 1.00 88.69 91 VAL A CA 1
ATOM 677 C C . VAL A 1 91 ? 16.347 -4.165 -3.821 1.00 88.69 91 VAL A C 1
ATOM 679 O O . VAL A 1 91 ? 16.681 -3.393 -4.715 1.00 88.69 91 VAL A O 1
ATOM 682 N N . GLN A 1 92 ? 17.219 -4.927 -3.160 1.00 86.56 92 GLN A N 1
ATOM 683 C CA . GLN A 1 92 ? 18.673 -4.855 -3.356 1.00 86.56 92 GLN A CA 1
ATOM 684 C C . GLN A 1 92 ? 19.192 -5.750 -4.497 1.00 86.56 92 GLN A C 1
ATOM 686 O O . GLN A 1 92 ? 20.270 -5.516 -5.036 1.00 86.56 92 GLN A O 1
ATOM 691 N N . SER A 1 93 ? 18.439 -6.789 -4.876 1.00 90.75 93 SER A N 1
ATOM 692 C CA . SER A 1 93 ? 18.819 -7.718 -5.950 1.00 90.75 93 SER A CA 1
ATOM 693 C C . SER A 1 93 ? 18.209 -7.311 -7.290 1.00 90.75 93 SER A C 1
ATOM 695 O O . SER A 1 93 ? 17.022 -7.010 -7.364 1.00 90.75 93 SER A O 1
ATOM 697 N N . SER A 1 94 ? 18.981 -7.410 -8.375 1.00 87.19 94 SER A N 1
ATOM 698 C CA . SER A 1 94 ? 18.497 -7.167 -9.743 1.00 87.19 94 SER A CA 1
ATOM 699 C C . SER A 1 94 ? 17.511 -8.222 -10.258 1.00 87.19 94 SER A C 1
ATOM 701 O O . SER A 1 94 ? 16.866 -8.003 -11.280 1.00 87.19 94 SER A O 1
ATOM 703 N N . THR A 1 95 ? 17.397 -9.361 -9.573 1.00 92.31 95 THR A N 1
ATOM 704 C CA . THR A 1 95 ? 16.503 -10.475 -9.935 1.00 92.31 95 THR A CA 1
ATOM 705 C C . THR A 1 95 ? 15.265 -10.574 -9.048 1.00 92.31 95 THR A C 1
ATOM 707 O O . THR A 1 95 ? 14.436 -11.461 -9.249 1.00 92.31 95 THR A O 1
ATOM 710 N N . ALA A 1 96 ? 15.139 -9.695 -8.054 1.00 93.06 96 ALA A N 1
ATOM 711 C CA . ALA A 1 96 ? 13.984 -9.637 -7.175 1.00 93.06 96 ALA A CA 1
ATOM 712 C C . ALA A 1 96 ? 13.083 -8.456 -7.555 1.00 93.06 96 ALA A C 1
ATOM 714 O O . ALA A 1 96 ? 13.519 -7.488 -8.175 1.00 93.06 96 ALA A O 1
ATOM 715 N N . TYR A 1 97 ? 11.817 -8.543 -7.157 1.00 94.50 97 TYR A N 1
ATOM 716 C CA . TYR A 1 97 ? 10.823 -7.498 -7.361 1.00 94.50 97 TYR A CA 1
ATOM 717 C C . TYR A 1 97 ? 9.966 -7.384 -6.106 1.00 94.50 97 TYR A C 1
ATOM 719 O O . TYR A 1 97 ? 9.591 -8.400 -5.514 1.00 94.50 97 TYR A O 1
ATOM 727 N N . ASN A 1 98 ? 9.640 -6.159 -5.708 1.00 94.50 98 ASN A N 1
ATOM 728 C CA . ASN A 1 98 ? 8.641 -5.929 -4.673 1.00 94.50 98 ASN A CA 1
ATOM 729 C C . ASN A 1 98 ? 7.225 -6.041 -5.253 1.00 94.50 98 ASN A C 1
ATOM 731 O O . ASN A 1 98 ? 7.018 -6.162 -6.467 1.00 94.50 98 ASN A O 1
ATOM 735 N N . GLY A 1 99 ? 6.224 -6.003 -4.380 1.00 95.94 99 GLY A N 1
ATOM 736 C CA . GLY A 1 99 ? 4.838 -6.154 -4.802 1.00 95.94 99 GLY A CA 1
ATOM 737 C C . GLY A 1 99 ? 4.363 -5.063 -5.763 1.00 95.94 99 GLY A C 1
ATOM 738 O O . GLY A 1 99 ? 3.561 -5.355 -6.651 1.00 95.94 99 GLY A O 1
ATOM 739 N N . PHE A 1 100 ? 4.861 -3.827 -5.650 1.00 95.94 100 PHE A N 1
ATOM 740 C CA . PHE A 1 100 ? 4.478 -2.743 -6.555 1.00 95.94 100 PHE A CA 1
ATOM 741 C C . PHE A 1 100 ? 5.045 -2.948 -7.965 1.00 95.94 100 PHE A C 1
ATOM 743 O O . PHE A 1 100 ? 4.335 -2.747 -8.947 1.00 95.94 100 PHE A O 1
ATOM 750 N N . GLN A 1 101 ? 6.283 -3.428 -8.092 1.00 95.75 101 GLN A N 1
ATOM 751 C CA . GLN A 1 101 ? 6.867 -3.782 -9.391 1.00 95.75 101 GLN A CA 1
ATOM 752 C C . GLN A 1 101 ? 6.110 -4.919 -10.088 1.00 95.75 101 GLN A C 1
ATOM 754 O O . GLN A 1 101 ? 6.026 -4.936 -11.312 1.00 95.75 101 GLN A O 1
ATOM 759 N N . LEU A 1 102 ? 5.530 -5.842 -9.317 1.00 96.50 102 LEU A N 1
ATOM 760 C CA . LEU A 1 102 ? 4.747 -6.956 -9.854 1.00 96.50 102 LEU A CA 1
ATOM 761 C C . LEU A 1 102 ? 3.313 -6.549 -10.222 1.00 96.50 102 LEU A C 1
ATOM 763 O O . LEU A 1 102 ? 2.787 -6.986 -11.243 1.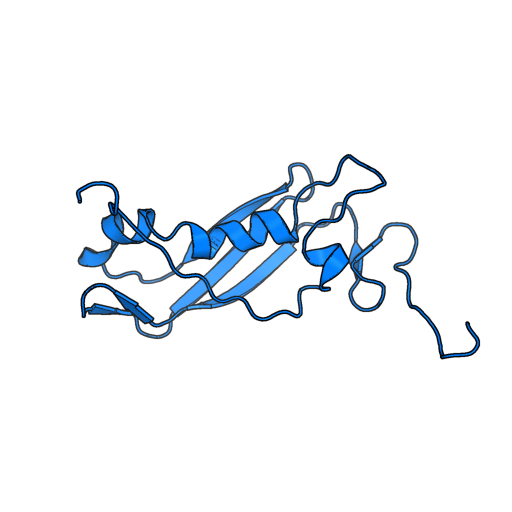00 96.50 102 LEU A O 1
ATOM 767 N N . THR A 1 103 ? 2.664 -5.729 -9.394 1.00 97.62 103 THR A N 1
ATOM 768 C CA . THR A 1 103 ? 1.205 -5.506 -9.465 1.00 97.62 103 THR A CA 1
ATOM 769 C C . THR A 1 103 ? 0.809 -4.099 -9.902 1.00 97.62 103 THR A C 1
ATOM 771 O O . THR A 1 103 ? -0.337 -3.879 -10.285 1.00 97.62 103 THR A O 1
ATOM 774 N N . GLY A 1 104 ? 1.714 -3.122 -9.815 1.00 96.81 104 GLY A N 1
ATOM 775 C CA . GLY A 1 104 ? 1.371 -1.701 -9.915 1.00 96.81 104 GLY A CA 1
ATOM 776 C C . GLY A 1 104 ? 0.450 -1.215 -8.790 1.00 96.81 104 GLY A C 1
ATOM 777 O O . GLY A 1 104 ? -0.189 -0.182 -8.928 1.00 96.81 104 GLY A O 1
ATOM 778 N N . GLY A 1 105 ? 0.313 -1.978 -7.698 1.00 95.69 105 GLY A N 1
ATOM 779 C CA . GLY A 1 105 ? -0.661 -1.700 -6.639 1.00 95.69 105 GLY A CA 1
ATOM 780 C C . GLY A 1 105 ? -2.101 -2.098 -6.984 1.00 95.69 105 GLY A C 1
ATOM 781 O O . GLY A 1 105 ? -2.991 -1.885 -6.166 1.00 95.69 105 GLY A O 1
ATOM 782 N N . LEU A 1 106 ? -2.346 -2.713 -8.147 1.00 96.38 106 LEU A N 1
ATOM 783 C CA . LEU A 1 106 ? -3.662 -3.215 -8.547 1.00 96.38 106 LEU A CA 1
ATOM 784 C C . LEU A 1 106 ? -3.743 -4.724 -8.300 1.00 96.38 106 LEU A C 1
ATOM 786 O O . LEU A 1 106 ? -3.367 -5.534 -9.147 1.00 96.38 106 LEU A O 1
ATOM 790 N N . PHE A 1 107 ? -4.234 -5.111 -7.126 1.00 96.62 107 PHE A N 1
ATOM 791 C CA . PHE A 1 107 ? -4.426 -6.514 -6.762 1.00 96.62 107 PHE A CA 1
ATOM 792 C C . PHE A 1 107 ? -5.478 -6.667 -5.661 1.00 96.62 107 PHE A C 1
ATOM 794 O O . PHE A 1 107 ? -5.727 -5.748 -4.884 1.00 96.62 107 PHE A O 1
ATOM 801 N N . ASN A 1 108 ? -6.051 -7.867 -5.572 1.00 97.19 108 ASN A N 1
ATOM 802 C CA . ASN A 1 108 ? -6.899 -8.277 -4.458 1.00 97.19 108 ASN A CA 1
ATOM 803 C C . ASN A 1 108 ? -6.108 -9.197 -3.531 1.00 97.19 108 ASN A C 1
ATOM 805 O O . ASN A 1 108 ? -5.393 -10.089 -3.993 1.00 97.19 108 ASN A O 1
ATOM 809 N N . ARG A 1 109 ? -6.264 -9.008 -2.221 1.00 95.44 109 ARG A N 1
ATOM 810 C CA . ARG A 1 109 ? -5.611 -9.834 -1.206 1.00 95.44 109 ARG A CA 1
ATOM 811 C C . ARG A 1 109 ? -6.612 -10.339 -0.188 1.00 95.44 109 ARG A C 1
ATOM 813 O O . ARG A 1 109 ? -7.317 -9.559 0.443 1.00 95.44 109 ARG A O 1
ATOM 820 N N . THR A 1 110 ? -6.571 -11.644 0.031 1.00 96.38 110 THR A N 1
ATOM 821 C CA . THR A 1 110 ? -7.298 -12.334 1.094 1.00 96.38 110 THR A CA 1
ATOM 822 C C . THR A 1 110 ? -6.280 -13.019 1.993 1.00 96.38 110 THR A C 1
ATOM 824 O O . THR A 1 110 ? -5.298 -13.576 1.505 1.00 96.38 110 THR A O 1
ATOM 827 N N . VAL A 1 111 ? -6.484 -12.946 3.306 1.00 94.75 111 VAL A N 1
ATOM 828 C CA . VAL A 1 111 ? -5.600 -13.568 4.296 1.00 94.75 111 VAL A CA 1
ATOM 829 C C . VAL A 1 111 ? -6.453 -14.271 5.335 1.00 94.75 111 VAL A C 1
ATOM 831 O O . VAL A 1 111 ? -7.365 -13.664 5.889 1.00 94.75 111 VAL A O 1
ATOM 834 N N . THR A 1 112 ? -6.108 -15.520 5.628 1.00 93.44 112 THR A N 1
ATOM 835 C 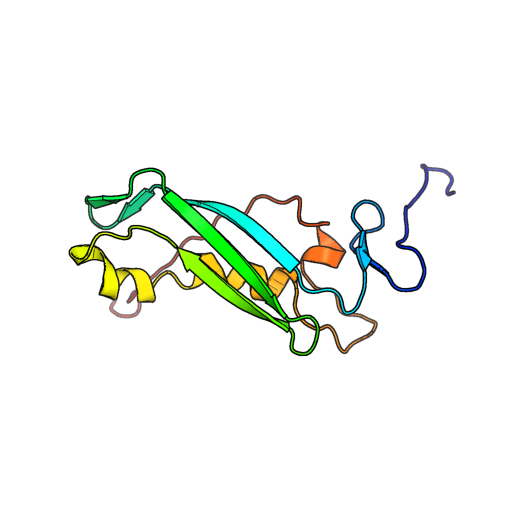CA . THR A 1 112 ? -6.626 -16.260 6.779 1.00 93.44 112 THR A CA 1
ATOM 836 C C . THR A 1 112 ? -5.539 -16.304 7.841 1.00 93.44 112 THR A C 1
ATOM 838 O O . THR A 1 112 ? -4.408 -16.696 7.551 1.00 93.44 112 THR A O 1
ATOM 841 N N . LEU A 1 113 ? -5.863 -15.871 9.058 1.00 88.81 113 LEU A N 1
ATOM 842 C CA . LEU A 1 113 ? -4.937 -15.879 10.183 1.00 88.81 113 LEU A 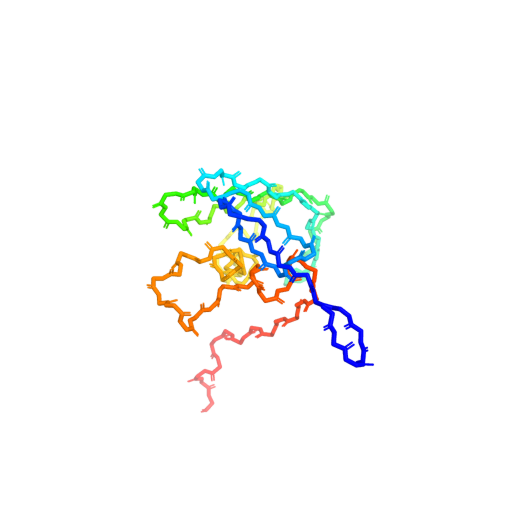CA 1
ATOM 843 C C . LEU A 1 113 ? -5.380 -16.925 11.206 1.00 88.81 113 LEU A C 1
ATOM 845 O O . LEU A 1 113 ? -6.519 -16.911 11.661 1.00 88.81 113 LEU A O 1
ATOM 849 N N . HIS A 1 114 ? -4.442 -17.788 11.576 1.00 89.94 114 HIS A N 1
ATOM 850 C CA . HIS A 1 114 ? -4.601 -18.840 12.571 1.00 89.94 114 HIS A CA 1
ATOM 851 C C . HIS A 1 114 ? -3.764 -18.473 13.800 1.00 89.94 114 HIS A C 1
ATOM 853 O O . HIS A 1 114 ? -2.539 -18.373 13.704 1.00 89.94 114 HIS A O 1
ATOM 859 N N . ILE A 1 115 ? -4.408 -18.211 14.941 1.00 83.94 115 ILE A N 1
ATOM 860 C CA . ILE A 1 115 ? -3.745 -17.758 16.173 1.00 83.94 115 ILE A CA 1
ATOM 861 C C . ILE A 1 115 ? -3.914 -18.843 17.233 1.00 83.94 115 ILE A C 1
ATOM 863 O O . ILE A 1 115 ? -5.016 -19.059 17.719 1.00 83.94 115 ILE A O 1
ATOM 867 N N . GLY A 1 116 ? -2.814 -19.486 17.629 1.00 76.75 116 GLY A N 1
ATOM 868 C CA . GLY A 1 116 ? -2.839 -20.473 18.714 1.00 76.75 116 GLY A CA 1
ATOM 869 C C . GLY A 1 116 ? -3.169 -21.913 18.301 1.00 76.75 116 GLY A C 1
ATOM 870 O O . GLY A 1 116 ? -3.304 -22.754 19.183 1.00 76.75 116 GLY A O 1
ATOM 871 N N . ASP A 1 117 ? -3.185 -22.238 17.004 1.00 62.34 117 ASP A N 1
ATOM 872 C CA . ASP A 1 117 ? -3.453 -23.591 16.464 1.00 62.34 117 ASP A CA 1
ATOM 873 C C . ASP A 1 117 ? -2.321 -24.621 16.735 1.00 62.34 117 ASP A C 1
ATOM 875 O O . ASP A 1 117 ? -2.100 -25.550 15.963 1.00 62.34 117 ASP A O 1
ATOM 879 N N . ARG A 1 118 ? -1.565 -24.475 17.833 1.00 55.38 118 ARG A N 1
ATOM 880 C CA . ARG A 1 118 ? -0.536 -25.434 18.290 1.00 55.38 118 ARG A CA 1
ATOM 881 C C . ARG A 1 118 ? -0.918 -26.217 19.552 1.00 55.38 118 ARG A C 1
ATOM 883 O O . ARG A 1 118 ? -0.039 -26.763 20.211 1.00 55.38 118 ARG A O 1
ATOM 890 N N . TYR A 1 119 ? -2.205 -26.316 19.866 1.00 51.16 119 TYR A N 1
ATOM 891 C CA . TYR A 1 119 ? -2.704 -27.224 20.901 1.00 51.16 119 TYR A CA 1
ATOM 892 C C . TYR A 1 119 ? -3.840 -28.096 20.356 1.00 51.16 119 TYR A C 1
ATOM 894 O O . TYR A 1 119 ? -5.007 -27.900 20.690 1.00 51.16 119 TYR A O 1
ATOM 902 N N . GLN A 1 120 ? -3.474 -29.060 19.512 1.00 44.38 120 GLN A N 1
ATOM 903 C CA . GLN A 1 120 ? -4.170 -30.341 19.381 1.00 44.38 120 GLN A CA 1
ATOM 904 C C . GLN A 1 120 ? -3.134 -31.457 19.441 1.00 44.38 120 GLN A C 1
ATOM 906 O O . GLN A 1 120 ? -2.085 -31.308 18.773 1.00 44.38 120 GLN A O 1
#

Organism: Necator americanus (NCBI:txid51031)

InterPro domains:
  IPR006605 G2 nidogen/fibulin G2F [PF07474] (25-115)
  IPR006605 G2 nidogen/fibulin G2F [PS50993] (26-120)
  IPR006605 G2 nidogen/fibulin G2F [SM00682] (24-120)
  IPR009017 Green fluorescent protein [G3DSA:2.40.155.10] (1-120)
  IPR009017 Green fluorescent protein [SSF54511] (25-113)

Foldseek 3Di:
DDPVDDAADDDPQWAAQRVQIDGQQDKDKDKDWDWDADPNDTDPIWIKIWIAGRPALDIDIDTPDDPPVCVVVVVLVVVVGCLSSQQRPDDPDPPDDGVRNVQVPPDDDDDDDDDPVPPD

Secondary structure (DSSP, 8-state):
-BTTB----PPTTEEESSSSEEETT--EEEEEEEEEEETTEEEEEEEEEEEE-TTT--EEEEE----GGGHHHHTT-THHHHHHHHHT----STT---HHHHHTT----------STT--

Sequence (120 aa):
DYAGGFCCECRTGYYGNGKECLKKGDPQRISGSFEGVINGMSIPRTDLHTFITATDGNAYTAVSKIPSDLGSPFLLLNPIGSIMGWLFADVQSSTAYNGFQLTGGLFNRTVTLHIGDRYQ